Protein AF-G0R5N8-F1 (afdb_monomer)

Secondary structure (DSSP, 8-state):
--EEE----S--TTTSSSSSS-TT-TTHHHHHHHHTT----BSEEEE----B----S-TT-TTGGGTB-GGGHHHHHHHHHHHHHB-SS-TTSPPPEEEEEEETHHHHHTSS-TTHHHHHHHHHTEEEEEEEEEESS-GGGTTS-SS-TTHHHHHH-EEEEEEEEE-

Nearest PDB structures (foldseek):
  6y4g-assembly1_B  TM=6.176E-01  e=1.483E-01  Homo sapiens
  6qa2-assembly1_E  TM=4.870E-01  e=3.976E-01  Mycobacterium tuberculosis H37Ra
  7o2f-assembly1_B  TM=4.547E-01  e=1.584E-01  Homo sapiens
  4f36-assembly1_E  TM=4.804E-01  e=6.728E-01  Trypanosoma brucei brucei TREU927
  3b54-assembly1_A  TM=5.100E-01  e=9.981E-01  Saccharomyces cerevisiae

Radius of gyration: 17.51 Å; Cα contacts (8 Å, |Δi|>4): 245; chains: 1; bounding box: 50×36×47 Å

Foldseek 3Di:
DDEDEPDDDDDDVPPPPPPLPDPDDPPPVVVVCVVVVPPAAHLEYEDEAAAAQDDDPDPPDPVVRRHYCDVVPVVLVLLQCCLRRHACADPVRDFRKYKYKYKCLCVLVVNDDPPVVVVSCVVSQKDFPDKDKDQQDDPVCLVDDPPDPCNVSSRVMITMITIMGHD

Mean predicted aligned error: 11.86 Å

Sequence (167 aa):
MNGAILGMGQSIKNIQFDLCQQQDNNNGIQQLFKRIGVQQKFDLIFANPPRITVSPLNNESSLDISIYDYKEQMLESCFRFAQQYLNHETKKNRKGKFLLIYSDISENIGIQQKGKIEELCIKFQLVITSQESMKLISDKQLILKKNDPLFDIKCKSNVILYEINRI

Structure (mmCIF, N/CA/C/O backbone):
data_AF-G0R5N8-F1
#
_entry.id   AF-G0R5N8-F1
#
loop_
_atom_site.group_PDB
_atom_site.id
_atom_site.type_symbol
_atom_site.label_atom_id
_atom_site.label_alt_id
_atom_site.label_comp_id
_atom_site.label_asym_id
_atom_site.label_entity_id
_atom_site.label_seq_id
_atom_site.pdbx_PDB_ins_code
_atom_site.Cartn_x
_atom_site.Cartn_y
_atom_site.Cartn_z
_atom_site.occupancy
_atom_site.B_iso_or_equiv
_atom_site.auth_seq_id
_atom_site.auth_comp_id
_atom_site.auth_asym_id
_atom_site.auth_atom_id
_atom_site.pdbx_PDB_model_num
ATOM 1 N N . MET A 1 1 ? -8.936 -13.166 20.197 1.00 39.09 1 MET A N 1
ATOM 2 C CA . MET A 1 1 ? -8.499 -12.081 19.292 1.00 39.09 1 MET A CA 1
ATOM 3 C C . MET A 1 1 ? -9.135 -12.371 17.952 1.00 39.09 1 MET A C 1
ATOM 5 O O . MET A 1 1 ? -8.971 -13.489 17.489 1.00 39.09 1 MET A O 1
ATOM 9 N N . ASN A 1 2 ? -9.875 -11.425 17.376 1.00 41.41 2 ASN A N 1
ATOM 10 C CA . ASN A 1 2 ? -10.521 -11.620 16.077 1.00 41.41 2 ASN A CA 1
ATOM 11 C C . ASN A 1 2 ? -9.734 -10.803 15.049 1.00 41.41 2 ASN A C 1
ATOM 13 O O . ASN A 1 2 ? -9.810 -9.577 15.055 1.00 41.41 2 ASN A O 1
ATOM 17 N N . GLY A 1 3 ? -8.920 -11.480 14.242 1.00 34.50 3 GLY A N 1
ATOM 18 C CA . GLY A 1 3 ? -8.193 -10.879 13.124 1.00 34.50 3 GLY A CA 1
ATOM 19 C C . GLY A 1 3 ? -8.850 -11.261 11.802 1.00 34.50 3 GLY A C 1
ATOM 20 O O . GLY A 1 3 ? -9.372 -12.367 11.680 1.00 34.50 3 GLY A O 1
ATOM 21 N N . ALA A 1 4 ? -8.820 -10.359 10.824 1.00 45.50 4 ALA A N 1
ATOM 22 C CA . ALA A 1 4 ? -9.188 -10.661 9.445 1.00 45.50 4 ALA A CA 1
ATOM 23 C C . ALA A 1 4 ? -7.922 -10.656 8.578 1.00 45.50 4 ALA A C 1
ATOM 25 O O . ALA A 1 4 ? -7.178 -9.675 8.565 1.00 45.50 4 ALA A O 1
ATOM 26 N N . ILE A 1 5 ? -7.678 -11.761 7.869 1.00 40.72 5 ILE A N 1
ATOM 27 C CA . ILE A 1 5 ? -6.591 -11.895 6.894 1.00 40.72 5 ILE A CA 1
ATOM 28 C C . ILE A 1 5 ? -7.227 -11.877 5.505 1.00 40.72 5 ILE A C 1
ATOM 30 O O . ILE A 1 5 ? -7.963 -12.796 5.152 1.00 40.72 5 ILE A O 1
ATOM 34 N N . LEU A 1 6 ? -6.930 -10.853 4.706 1.00 43.12 6 LEU A N 1
ATOM 35 C CA . LEU A 1 6 ? -7.198 -10.857 3.269 1.00 43.12 6 LEU A CA 1
ATOM 36 C C . LEU A 1 6 ? -5.931 -11.341 2.555 1.00 43.12 6 LEU A C 1
ATOM 38 O O . LEU A 1 6 ? -5.048 -10.559 2.215 1.00 43.12 6 LEU A O 1
ATOM 42 N N . GLY A 1 7 ? -5.827 -12.660 2.388 1.00 33.00 7 GLY A N 1
ATOM 43 C CA . GLY A 1 7 ? -4.754 -13.321 1.648 1.00 33.00 7 GLY A CA 1
ATOM 44 C C . GLY A 1 7 ? -5.333 -14.253 0.589 1.00 33.00 7 GLY A C 1
ATOM 45 O O . GLY A 1 7 ? -6.000 -15.231 0.920 1.00 33.00 7 GLY A O 1
ATOM 46 N N . MET A 1 8 ? -5.080 -13.959 -0.688 1.00 48.84 8 MET A N 1
ATOM 47 C CA . MET A 1 8 ? -5.343 -14.889 -1.787 1.00 48.84 8 MET A CA 1
ATOM 48 C C . MET A 1 8 ? -4.204 -15.912 -1.841 1.00 48.84 8 MET A C 1
ATOM 50 O O . MET A 1 8 ? -3.104 -15.609 -2.288 1.00 48.84 8 MET A O 1
ATOM 54 N N . GLY A 1 9 ? -4.459 -17.119 -1.336 1.00 29.67 9 GLY A N 1
ATOM 55 C CA . GLY A 1 9 ? -3.463 -18.187 -1.275 1.00 29.67 9 GLY A CA 1
ATOM 56 C C . GLY A 1 9 ? -4.065 -19.518 -0.840 1.00 29.67 9 GLY A C 1
ATOM 57 O O . GLY A 1 9 ? -3.914 -19.922 0.303 1.00 29.67 9 GLY A O 1
ATOM 58 N N . GLN A 1 10 ? -4.778 -20.159 -1.769 1.00 35.34 10 GLN A N 1
ATOM 59 C CA . GLN A 1 10 ? -5.032 -21.605 -1.858 1.00 35.34 10 GLN A CA 1
ATOM 60 C C . GLN A 1 10 ? -5.369 -22.368 -0.557 1.00 35.34 10 GLN A C 1
ATOM 62 O O . GLN A 1 10 ? -4.563 -23.167 -0.108 1.00 35.34 10 GLN A O 1
ATOM 67 N N . SER A 1 11 ? -6.581 -22.210 -0.006 1.00 29.52 11 SER A N 1
ATOM 68 C CA . SER A 1 11 ? -7.369 -23.336 0.562 1.00 29.52 11 SER A CA 1
ATOM 69 C C . SER A 1 11 ? -8.765 -22.902 1.051 1.00 29.52 11 SER A C 1
ATOM 71 O O . S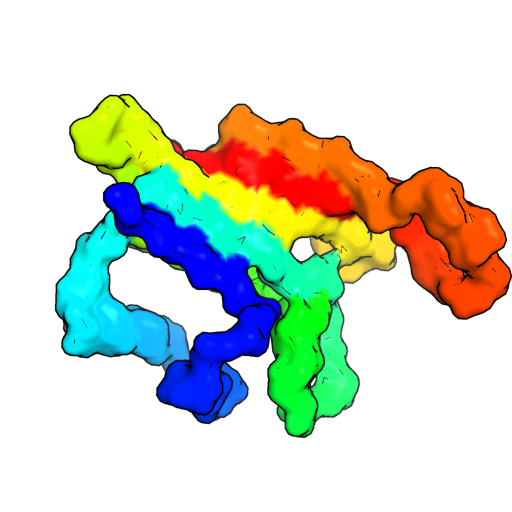ER A 1 11 ? -9.161 -23.173 2.180 1.00 29.52 11 SER A O 1
ATOM 73 N N . ILE A 1 12 ? -9.544 -22.197 0.223 1.00 33.94 12 ILE A N 1
ATOM 74 C CA . ILE A 1 12 ? -10.975 -21.960 0.496 1.00 33.94 12 ILE A CA 1
ATOM 75 C C . ILE A 1 12 ? -11.745 -22.177 -0.809 1.00 33.94 12 ILE A C 1
ATOM 77 O O . ILE A 1 12 ? -12.260 -21.253 -1.431 1.00 33.94 12 ILE A O 1
ATOM 81 N N . LYS A 1 13 ? -11.792 -23.435 -1.259 1.00 31.88 13 LYS A N 1
ATOM 82 C CA . LYS A 1 13 ? -12.401 -23.830 -2.540 1.00 31.88 13 LYS A CA 1
ATOM 83 C C . LYS A 1 13 ? -13.914 -23.575 -2.659 1.00 31.88 13 LYS A C 1
ATOM 85 O O . LYS A 1 13 ? -14.426 -23.714 -3.757 1.00 31.88 13 LYS A O 1
ATOM 90 N N . ASN A 1 14 ? -14.614 -23.138 -1.607 1.00 29.17 14 ASN A N 1
ATOM 91 C CA . ASN A 1 14 ? -16.076 -22.968 -1.647 1.00 29.17 14 ASN A CA 1
ATOM 92 C C . ASN A 1 14 ? -16.586 -21.534 -1.399 1.00 29.17 14 ASN A C 1
ATOM 94 O O . ASN A 1 14 ? -17.792 -21.339 -1.323 1.00 29.17 14 ASN A O 1
ATOM 98 N N . ILE A 1 15 ? -15.711 -20.524 -1.287 1.00 36.69 15 ILE A N 1
ATOM 99 C CA . ILE A 1 15 ? -16.131 -19.106 -1.143 1.00 36.69 15 ILE A CA 1
ATOM 100 C C . ILE A 1 15 ? -15.689 -18.262 -2.359 1.00 36.69 15 ILE A C 1
ATOM 102 O O . ILE A 1 15 ? -16.061 -17.102 -2.507 1.00 36.69 15 ILE A O 1
ATOM 106 N N . GLN A 1 16 ? -14.909 -18.845 -3.273 1.00 31.38 16 GLN A N 1
ATOM 107 C CA . GLN A 1 16 ? -14.039 -18.087 -4.172 1.00 31.38 16 GLN A CA 1
ATOM 108 C C . GLN A 1 16 ? -14.605 -17.766 -5.571 1.00 31.38 16 GLN A C 1
ATOM 110 O O . GLN A 1 16 ? -13.848 -17.262 -6.390 1.00 31.38 16 GLN A O 1
ATOM 115 N N . PHE A 1 17 ? -15.885 -17.994 -5.888 1.00 31.31 17 PHE A N 1
ATOM 116 C CA . PHE A 1 17 ? -16.337 -17.880 -7.292 1.00 31.31 17 PHE A CA 1
ATOM 117 C C . PHE A 1 17 ? -17.549 -16.990 -7.610 1.00 31.31 17 PHE A C 1
ATOM 119 O O . PHE A 1 17 ? -18.013 -17.032 -8.739 1.00 31.31 17 PHE A O 1
ATOM 126 N N . ASP A 1 18 ? -17.971 -16.096 -6.706 1.00 28.83 18 ASP A N 1
ATOM 127 C CA . ASP A 1 18 ? -19.005 -15.080 -7.021 1.00 28.83 18 ASP A CA 1
ATOM 128 C C . ASP A 1 18 ? -18.530 -13.616 -6.911 1.00 28.83 18 ASP A C 1
ATOM 130 O O . ASP A 1 18 ? -19.290 -12.681 -7.156 1.00 28.83 18 ASP A O 1
ATOM 134 N N . LEU A 1 19 ? -17.260 -13.372 -6.570 1.00 38.56 19 LEU A N 1
ATOM 135 C CA . LEU A 1 19 ? -16.754 -12.019 -6.283 1.00 38.56 19 LEU A CA 1
ATOM 136 C C . LEU A 1 19 ? -16.219 -11.250 -7.502 1.00 38.56 19 LEU A C 1
ATOM 138 O O . LEU A 1 19 ? -15.955 -10.058 -7.382 1.00 38.56 19 LEU A O 1
ATOM 142 N N . CYS A 1 20 ? -16.045 -11.892 -8.662 1.00 34.66 20 CYS A N 1
ATOM 143 C CA . CYS A 1 20 ? -15.380 -11.277 -9.824 1.00 34.66 20 CYS A CA 1
ATOM 144 C C . CYS A 1 20 ? -16.271 -11.075 -11.061 1.00 34.66 20 CYS A C 1
ATOM 146 O O . CYS A 1 20 ? -15.783 -10.559 -12.059 1.00 34.66 20 CYS A O 1
ATOM 148 N N . GLN A 1 21 ? -17.564 -11.421 -11.013 1.00 28.67 21 GLN A N 1
ATOM 149 C CA . GLN A 1 21 ? -18.490 -11.217 -12.146 1.00 28.67 21 GLN A CA 1
ATOM 150 C C . GLN A 1 21 ? -19.533 -10.109 -11.938 1.00 28.67 21 GLN A C 1
ATOM 152 O O . GLN A 1 21 ? -20.350 -9.867 -12.821 1.00 28.67 21 GLN A O 1
ATOM 157 N N . GLN A 1 22 ? -19.520 -9.382 -10.818 1.00 34.81 22 GLN A N 1
ATOM 158 C CA . GLN A 1 22 ? -20.470 -8.284 -10.619 1.00 34.81 22 GLN A CA 1
ATOM 159 C C . GLN A 1 22 ? -19.822 -6.930 -10.885 1.00 34.81 22 GLN A C 1
ATOM 161 O O . GLN A 1 22 ? -19.377 -6.243 -9.969 1.00 34.81 22 GLN A O 1
ATOM 166 N N . GLN A 1 23 ? -19.839 -6.538 -12.158 1.00 33.47 23 GLN A N 1
ATOM 167 C CA . GLN A 1 23 ? -19.468 -5.206 -12.636 1.00 33.47 23 GLN A CA 1
ATOM 168 C C . GLN A 1 23 ? -20.373 -4.057 -12.141 1.00 33.47 23 GLN A C 1
ATOM 170 O O . GLN A 1 23 ? -20.118 -2.924 -12.518 1.00 33.47 23 GLN A O 1
ATOM 175 N N . ASP A 1 24 ? -21.352 -4.278 -11.253 1.00 38.16 24 ASP A N 1
ATOM 176 C CA . ASP A 1 24 ? -22.285 -3.208 -10.845 1.00 38.16 24 ASP A CA 1
ATOM 177 C C . ASP A 1 24 ? -22.631 -3.111 -9.350 1.00 38.16 24 ASP A C 1
ATOM 179 O O . ASP A 1 24 ? -23.412 -2.250 -8.948 1.00 38.16 24 ASP A O 1
ATOM 183 N N . ASN A 1 25 ? -22.043 -3.917 -8.461 1.00 38.16 25 ASN A N 1
ATOM 184 C CA . ASN A 1 25 ? -22.523 -3.967 -7.076 1.00 38.16 25 ASN A CA 1
ATOM 185 C C . ASN A 1 25 ? -21.470 -3.574 -6.035 1.00 38.16 25 ASN A C 1
ATOM 187 O O . ASN A 1 25 ? -20.955 -4.409 -5.294 1.00 38.16 25 ASN A O 1
ATOM 191 N N . ASN A 1 26 ? -21.350 -2.257 -5.815 1.00 44.38 26 ASN A N 1
ATOM 192 C CA . ASN A 1 26 ? -20.901 -1.645 -4.544 1.00 44.38 26 ASN A CA 1
ATOM 193 C C . ASN A 1 26 ? -21.628 -2.211 -3.294 1.00 44.38 26 ASN A C 1
ATOM 195 O O . ASN A 1 26 ? -21.228 -1.968 -2.155 1.00 44.38 26 ASN A O 1
ATOM 199 N N . ASN A 1 27 ? -22.692 -2.985 -3.511 1.00 46.94 27 ASN A N 1
ATOM 200 C CA . ASN A 1 27 ? -23.524 -3.629 -2.515 1.00 46.94 27 ASN A CA 1
ATOM 201 C C . ASN A 1 27 ? -23.085 -5.051 -2.124 1.00 46.94 27 ASN A C 1
ATOM 203 O O . ASN A 1 27 ? -23.548 -5.526 -1.095 1.00 46.94 27 ASN A O 1
ATOM 207 N N . GLY A 1 28 ? -22.224 -5.748 -2.875 1.00 46.50 28 GLY A N 1
ATOM 208 C CA . GLY A 1 28 ? -21.989 -7.190 -2.671 1.00 46.50 28 GLY A CA 1
ATOM 209 C C . GLY A 1 28 ? -21.392 -7.538 -1.302 1.00 46.50 28 GLY A C 1
ATOM 210 O O . GLY A 1 28 ? -21.977 -8.298 -0.533 1.00 46.50 28 GLY A O 1
ATOM 211 N N . ILE A 1 29 ? -20.269 -6.910 -0.947 1.00 51.78 29 ILE A N 1
ATOM 212 C CA . ILE A 1 29 ? -19.584 -7.133 0.339 1.00 51.78 29 ILE A CA 1
ATOM 213 C C . ILE A 1 29 ? -20.423 -6.605 1.516 1.00 51.78 29 ILE A C 1
ATOM 215 O O . ILE A 1 29 ? -20.548 -7.267 2.546 1.00 51.78 29 ILE A O 1
ATOM 219 N N . GLN A 1 30 ? -21.063 -5.442 1.355 1.00 49.81 30 GLN A N 1
ATOM 220 C CA . GLN A 1 30 ? -21.919 -4.851 2.390 1.00 49.81 30 GLN A CA 1
ATOM 221 C C . GLN A 1 30 ? -23.185 -5.680 2.639 1.00 49.81 30 GLN A C 1
ATOM 223 O O . GLN A 1 30 ? -23.603 -5.830 3.787 1.00 49.81 30 GLN A O 1
ATOM 228 N N . GLN A 1 31 ? -23.789 -6.242 1.588 1.00 53.00 31 GLN A N 1
ATOM 229 C CA . GLN A 1 31 ? -24.922 -7.158 1.697 1.00 53.00 31 GLN A CA 1
ATOM 230 C C . GLN A 1 31 ? -24.498 -8.502 2.283 1.00 53.00 31 GLN A C 1
ATOM 232 O O . GLN A 1 31 ? -25.261 -9.054 3.067 1.00 53.00 31 GLN A O 1
ATOM 237 N N . LEU A 1 32 ? -23.292 -9.001 1.987 1.00 56.69 32 LEU A N 1
ATOM 238 C CA . LEU A 1 32 ? -22.757 -10.212 2.610 1.00 56.69 32 LEU A CA 1
ATOM 239 C C . LEU A 1 32 ? -22.585 -10.009 4.124 1.00 56.69 32 LEU A C 1
ATOM 241 O O . LEU A 1 32 ? -23.168 -10.749 4.907 1.00 56.69 32 LEU A O 1
ATOM 245 N N . PHE A 1 33 ? -21.896 -8.949 4.563 1.00 55.41 33 PHE A N 1
ATOM 246 C CA . PHE A 1 33 ? -21.727 -8.665 5.995 1.00 55.41 33 PHE A CA 1
ATOM 247 C C . PHE A 1 33 ? -23.047 -8.334 6.704 1.00 55.41 33 PHE A C 1
ATOM 249 O O . PHE A 1 33 ? -23.234 -8.751 7.847 1.00 55.41 33 PHE A O 1
ATOM 256 N N . LYS A 1 34 ? -23.999 -7.667 6.031 1.00 55.50 34 LYS A N 1
ATOM 257 C CA . LYS A 1 34 ? -25.367 -7.485 6.552 1.00 55.50 34 LYS A CA 1
ATOM 258 C C . LYS A 1 34 ? -26.131 -8.808 6.664 1.00 55.50 34 LYS A C 1
ATOM 260 O O . LYS A 1 34 ? -26.800 -9.012 7.669 1.00 55.50 34 LYS A O 1
ATOM 265 N N . ARG A 1 35 ? -26.021 -9.711 5.681 1.00 50.41 35 ARG A N 1
ATOM 266 C CA . ARG A 1 35 ? -26.669 -11.040 5.688 1.00 50.41 35 ARG A CA 1
ATOM 267 C C . ARG A 1 35 ? -26.083 -11.971 6.749 1.00 50.41 35 ARG A C 1
ATOM 269 O O . ARG A 1 35 ? -26.824 -12.758 7.321 1.00 50.41 35 ARG A O 1
ATOM 276 N N . ILE A 1 36 ? -24.786 -11.855 7.037 1.00 54.66 36 ILE A N 1
ATOM 277 C CA . ILE A 1 36 ? -24.101 -12.624 8.090 1.00 54.66 36 ILE A CA 1
ATOM 278 C C . ILE A 1 36 ? -24.244 -11.929 9.470 1.00 54.66 36 ILE A C 1
ATOM 280 O O . ILE A 1 36 ? -23.822 -12.466 10.489 1.00 54.66 36 ILE A O 1
ATOM 284 N N . GLY A 1 37 ? -24.849 -10.734 9.537 1.00 44.88 37 GLY A N 1
ATOM 285 C CA . GLY A 1 37 ? -25.056 -9.991 10.788 1.00 44.88 37 GLY A CA 1
ATOM 286 C C . GLY A 1 37 ? -23.773 -9.427 11.412 1.00 44.88 37 GLY A C 1
ATOM 287 O O . GLY A 1 37 ? -23.736 -9.113 12.601 1.00 44.88 37 GLY A O 1
ATOM 288 N N . VAL A 1 38 ? -22.700 -9.287 10.634 1.00 50.44 38 VAL A N 1
ATOM 289 C CA . VAL A 1 38 ? -21.390 -8.868 11.137 1.00 50.44 38 VAL A CA 1
ATOM 290 C C . VAL A 1 38 ? -21.361 -7.340 11.261 1.00 50.44 38 VAL A C 1
ATOM 292 O O . VAL A 1 38 ? -20.910 -6.627 10.370 1.00 50.44 38 VAL A O 1
ATOM 295 N N . GLN A 1 39 ? -21.800 -6.826 12.413 1.00 59.72 39 GLN A N 1
ATOM 296 C CA . GLN A 1 39 ? -21.456 -5.476 12.904 1.00 59.72 39 GLN A CA 1
ATOM 297 C C . GLN A 1 39 ? -20.027 -5.414 13.478 1.00 59.72 39 GLN A C 1
ATOM 299 O O . GLN A 1 39 ? -19.659 -4.482 14.196 1.00 59.72 39 GLN A O 1
ATOM 304 N N . GLN A 1 40 ? -19.219 -6.443 13.228 1.00 72.25 40 GLN A N 1
ATOM 305 C CA . GLN A 1 40 ? -17.952 -6.624 13.905 1.00 72.25 40 GLN A CA 1
ATOM 306 C C . GLN A 1 40 ? -16.912 -5.649 13.364 1.00 72.25 40 GLN A C 1
ATOM 308 O O . GLN A 1 40 ? -16.653 -5.570 12.164 1.00 72.25 40 GLN A O 1
ATOM 313 N N . LYS A 1 41 ? -16.316 -4.908 14.290 1.00 85.62 41 LYS A N 1
ATOM 314 C CA . LYS A 1 41 ? -15.103 -4.143 14.051 1.00 85.62 41 LYS A CA 1
ATOM 315 C C . LYS A 1 41 ? -13.883 -5.018 14.324 1.00 85.62 41 LYS A C 1
ATOM 317 O O . LYS A 1 41 ? -13.940 -5.916 15.169 1.00 85.62 41 LYS A O 1
ATOM 322 N N . PHE A 1 42 ? -12.785 -4.729 13.640 1.00 86.44 42 PHE A N 1
ATOM 323 C CA . PHE A 1 42 ? -11.534 -5.469 13.745 1.00 86.44 42 PHE A CA 1
ATOM 324 C C . PHE A 1 42 ? -10.472 -4.648 14.469 1.00 86.44 42 PHE A C 1
ATOM 326 O O . PHE A 1 42 ? -10.307 -3.455 14.217 1.00 86.44 42 PHE A O 1
ATOM 333 N N . ASP A 1 43 ? -9.724 -5.310 15.348 1.00 89.38 43 ASP A N 1
ATOM 334 C CA . ASP A 1 43 ? -8.558 -4.717 16.012 1.00 89.38 43 ASP A CA 1
ATOM 335 C C . ASP A 1 43 ? -7.340 -4.676 15.074 1.00 89.38 43 ASP A C 1
ATOM 337 O O . ASP A 1 43 ? -6.471 -3.818 15.217 1.00 89.38 43 ASP A O 1
ATOM 341 N N . LEU A 1 44 ? -7.284 -5.610 14.120 1.00 91.06 44 LEU A N 1
ATOM 342 C CA . LEU A 1 44 ? -6.211 -5.756 13.146 1.00 91.06 44 LEU A CA 1
ATOM 343 C C . LEU A 1 44 ? -6.795 -6.111 11.777 1.00 91.06 44 LEU A C 1
ATOM 345 O O . LEU A 1 44 ? -7.528 -7.095 11.648 1.00 91.06 44 LEU A O 1
ATOM 349 N N . ILE A 1 45 ? -6.429 -5.328 10.767 1.00 92.12 45 ILE A N 1
ATOM 350 C CA . ILE A 1 45 ? -6.691 -5.602 9.353 1.00 92.12 45 ILE A CA 1
ATOM 351 C C . ILE A 1 45 ? -5.338 -5.724 8.661 1.00 92.12 45 ILE A C 1
ATOM 353 O O . ILE A 1 45 ? -4.466 -4.886 8.873 1.00 92.12 45 ILE A O 1
ATOM 357 N N . PHE A 1 46 ? -5.165 -6.753 7.839 1.00 93.75 46 PHE A N 1
ATOM 358 C CA . PHE A 1 46 ? -3.957 -6.956 7.045 1.00 93.75 46 PHE A CA 1
ATOM 359 C C . PHE A 1 46 ? -4.306 -7.025 5.558 1.00 93.75 46 PHE A C 1
ATOM 361 O O . PHE A 1 46 ? -5.225 -7.760 5.185 1.00 93.75 46 PHE A O 1
ATOM 368 N N . ALA A 1 47 ? -3.564 -6.296 4.722 1.00 92.00 47 ALA A N 1
ATOM 369 C CA . ALA A 1 47 ? -3.721 -6.319 3.271 1.00 92.00 47 ALA A CA 1
ATOM 370 C C . ALA A 1 47 ? -2.374 -6.333 2.533 1.00 92.00 47 ALA A C 1
ATOM 372 O O . ALA A 1 47 ? -1.393 -5.724 2.957 1.00 92.00 47 ALA A O 1
ATOM 373 N N . ASN A 1 48 ? -2.366 -7.002 1.383 1.00 91.38 48 ASN A N 1
ATOM 374 C CA . ASN A 1 48 ? -1.275 -7.009 0.408 1.00 91.38 48 ASN A CA 1
ATOM 375 C C . ASN A 1 48 ? -1.903 -6.968 -0.998 1.00 91.38 48 ASN A C 1
ATOM 377 O O . ASN A 1 48 ? -1.987 -8.013 -1.650 1.00 91.38 48 ASN A O 1
ATOM 381 N N . PRO A 1 49 ? -2.462 -5.815 -1.416 1.00 88.31 49 PRO A N 1
ATOM 382 C CA . PRO A 1 49 ? -3.123 -5.688 -2.709 1.00 88.31 49 PRO A CA 1
ATOM 383 C C . PRO A 1 49 ? -2.118 -5.832 -3.867 1.00 88.31 49 PRO A C 1
ATOM 385 O O . PRO A 1 49 ? -0.902 -5.711 -3.654 1.00 88.31 49 PRO A O 1
ATOM 388 N N . PRO A 1 50 ? -2.598 -6.088 -5.099 1.00 85.44 50 PRO A N 1
ATOM 389 C CA . PRO A 1 50 ? -1.736 -6.126 -6.271 1.00 85.44 50 PRO A CA 1
ATOM 390 C C . PRO A 1 50 ? -1.017 -4.787 -6.457 1.00 85.44 50 PRO A C 1
ATOM 392 O O . PRO A 1 50 ? -1.559 -3.723 -6.176 1.00 85.44 50 PRO A O 1
ATOM 395 N N . ARG A 1 51 ? 0.239 -4.850 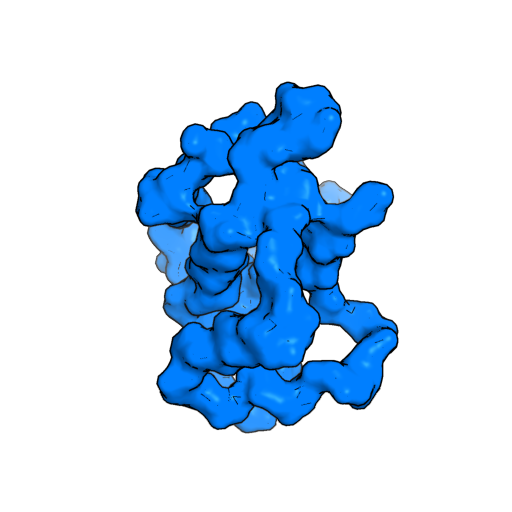-6.901 1.00 81.38 51 ARG A N 1
ATOM 396 C CA . ARG A 1 51 ? 1.149 -3.691 -6.892 1.00 81.38 51 ARG A CA 1
ATOM 397 C C . ARG A 1 51 ? 1.254 -2.996 -8.236 1.00 81.38 51 ARG A C 1
ATOM 399 O O . ARG A 1 51 ? 1.852 -1.932 -8.287 1.00 81.38 51 ARG A O 1
ATOM 406 N N . ILE A 1 52 ? 0.766 -3.616 -9.312 1.00 79.44 52 ILE A N 1
ATOM 407 C CA . ILE A 1 52 ? 0.937 -3.140 -10.687 1.00 79.44 52 ILE A CA 1
ATOM 408 C C . ILE A 1 52 ? -0.385 -2.560 -11.185 1.00 79.44 52 ILE A C 1
ATOM 410 O O . ILE A 1 52 ? -1.360 -3.287 -11.369 1.00 79.44 52 ILE A O 1
ATOM 414 N N . THR A 1 53 ? -0.406 -1.253 -11.429 1.00 72.88 53 THR A N 1
ATOM 415 C CA . THR A 1 53 ? -1.611 -0.480 -11.763 1.00 72.88 53 THR A CA 1
ATOM 416 C C . THR A 1 53 ? -1.911 -0.470 -13.266 1.00 72.88 53 THR A C 1
ATOM 418 O O . THR A 1 53 ? -1.977 0.580 -13.901 1.00 72.88 53 THR A O 1
ATOM 421 N N . VAL A 1 54 ? -2.083 -1.645 -13.877 1.00 68.75 54 VAL A N 1
ATOM 422 C CA . VAL A 1 54 ? -2.363 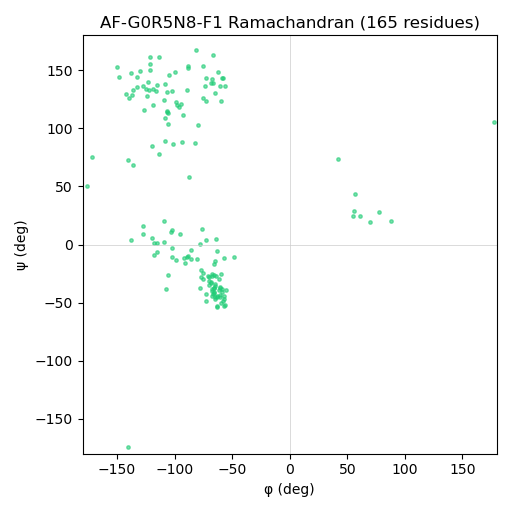-1.761 -15.324 1.00 68.75 54 VAL A CA 1
ATOM 423 C C . VAL A 1 54 ? -3.679 -2.478 -15.594 1.00 68.75 54 VAL A C 1
ATOM 425 O O . VAL A 1 54 ? -4.170 -3.244 -14.770 1.00 68.75 54 VAL A O 1
ATOM 428 N N . SER A 1 55 ? -4.268 -2.209 -16.760 1.00 65.94 55 SER A N 1
ATOM 429 C CA . SER A 1 55 ? -5.399 -3.004 -17.240 1.00 65.94 55 SER A CA 1
ATOM 430 C C . SER A 1 55 ? -4.906 -4.404 -17.597 1.00 65.94 55 SER A C 1
ATOM 432 O O . SER A 1 55 ? -3.850 -4.507 -18.233 1.00 65.94 55 SER A O 1
ATOM 434 N N . PRO A 1 56 ? -5.654 -5.470 -17.270 1.00 63.59 56 PRO A N 1
ATOM 435 C CA . PRO A 1 56 ? -5.406 -6.759 -17.894 1.00 63.59 56 PRO A CA 1
ATOM 436 C C . PRO A 1 56 ? -5.535 -6.609 -19.416 1.00 63.59 56 PRO A C 1
ATOM 438 O O . PRO A 1 56 ? -6.362 -5.835 -19.908 1.00 63.59 56 PRO A O 1
ATOM 441 N N . LEU A 1 57 ? -4.685 -7.323 -20.158 1.00 65.25 57 LEU A N 1
ATOM 442 C CA . LEU A 1 57 ? -4.728 -7.331 -21.623 1.00 65.25 57 LEU A CA 1
ATOM 443 C C . LEU A 1 57 ? -5.970 -8.072 -22.138 1.00 65.25 57 LEU A C 1
ATOM 445 O O . LEU A 1 57 ? -6.520 -7.676 -23.158 1.00 65.25 57 LEU A O 1
ATOM 449 N N . ASN A 1 58 ? -6.434 -9.086 -21.396 1.00 60.31 58 ASN A N 1
ATOM 450 C CA . ASN A 1 58 ? -7.646 -9.852 -21.675 1.00 60.31 58 ASN A CA 1
ATOM 451 C C . ASN A 1 58 ? -8.491 -9.990 -20.398 1.00 60.31 58 ASN A C 1
ATOM 453 O O . ASN A 1 58 ? -7.972 -10.340 -19.342 1.00 60.31 58 ASN A O 1
ATOM 457 N N . ASN A 1 59 ? -9.807 -9.786 -20.503 1.00 59.25 59 ASN A N 1
ATOM 458 C CA . ASN A 1 59 ? -10.746 -9.902 -19.374 1.00 59.25 59 ASN A CA 1
ATOM 459 C C . ASN A 1 59 ? -11.112 -11.357 -19.012 1.00 59.25 59 ASN A C 1
ATOM 461 O O . ASN A 1 59 ? -11.919 -11.584 -18.116 1.00 59.25 59 ASN A O 1
ATOM 465 N N . GLU A 1 60 ? -10.566 -12.346 -19.721 1.00 56.09 60 GLU A N 1
ATOM 466 C CA . GLU A 1 60 ? -11.004 -13.747 -19.628 1.00 56.09 60 GLU A CA 1
ATOM 467 C C . GLU A 1 60 ? -10.327 -14.540 -18.499 1.00 56.09 60 GLU A C 1
ATOM 469 O O . GLU A 1 60 ? -10.778 -15.628 -18.146 1.00 56.09 60 GLU A O 1
ATOM 474 N N . SER A 1 61 ? -9.260 -14.006 -17.900 1.00 57.16 61 SER A N 1
ATOM 475 C CA . SER A 1 61 ? -8.455 -14.708 -16.901 1.00 57.16 61 SER A CA 1
ATOM 476 C C . SER A 1 61 ? -8.683 -14.121 -15.502 1.00 57.16 61 SER A C 1
ATOM 478 O O . SER A 1 61 ? -8.242 -13.026 -15.158 1.00 57.16 61 SER A O 1
ATOM 480 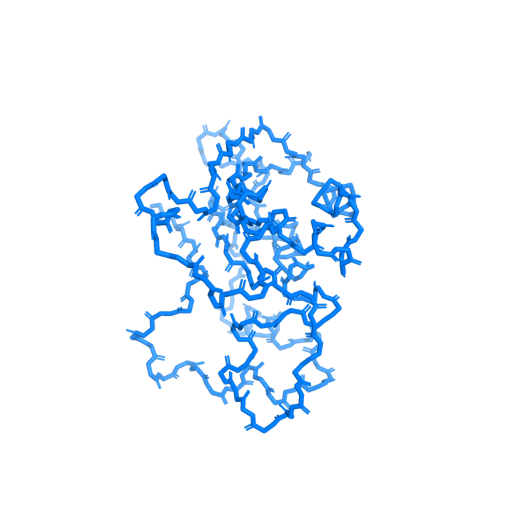N N . SER A 1 62 ? -9.369 -14.881 -14.642 1.00 55.41 62 SER A N 1
ATOM 481 C CA . SER A 1 62 ? -9.600 -14.516 -13.233 1.00 55.41 62 SER A CA 1
ATOM 482 C C . SER A 1 62 ? -8.311 -14.460 -12.401 1.00 55.41 62 SER A C 1
ATOM 484 O O . SER A 1 62 ? -8.316 -13.945 -11.285 1.00 55.41 62 SER A O 1
ATOM 486 N N . LEU A 1 63 ? -7.207 -15.009 -12.918 1.00 54.00 63 LEU A N 1
ATOM 487 C CA . LEU A 1 63 ? -5.896 -14.988 -12.268 1.00 54.00 63 LEU A CA 1
ATOM 488 C C . LEU A 1 63 ? -5.227 -13.612 -12.378 1.00 54.00 63 LEU A C 1
ATOM 490 O O . LEU A 1 63 ? -4.527 -13.205 -11.448 1.00 54.00 63 LEU A O 1
ATOM 494 N N . ASP A 1 64 ? -5.511 -12.861 -13.443 1.00 54.19 64 ASP A N 1
ATOM 495 C CA . ASP A 1 64 ? -4.901 -11.550 -13.692 1.00 54.19 64 ASP A CA 1
ATOM 496 C C . ASP A 1 64 ? -5.337 -10.489 -12.669 1.00 54.19 64 ASP A C 1
ATOM 498 O O . ASP A 1 64 ? -4.568 -9.588 -12.342 1.00 54.19 64 ASP A O 1
ATOM 502 N N . ILE A 1 65 ? -6.515 -10.653 -12.059 1.00 56.41 65 ILE A N 1
ATOM 503 C CA . ILE A 1 65 ? -7.057 -9.765 -11.012 1.00 56.41 65 ILE A CA 1
ATOM 504 C C . ILE A 1 65 ? -6.191 -9.784 -9.739 1.00 56.41 65 ILE A C 1
ATOM 506 O O . ILE A 1 65 ? -6.147 -8.816 -8.983 1.00 56.41 65 ILE A O 1
ATOM 510 N N . SER A 1 66 ? -5.474 -10.883 -9.485 1.00 60.44 66 SER A N 1
ATOM 511 C CA . SER A 1 66 ? -4.554 -10.984 -8.342 1.00 60.44 66 SER A CA 1
ATOM 512 C C . SER A 1 66 ? -3.194 -10.326 -8.592 1.00 60.44 66 SER A C 1
ATOM 514 O O . SER A 1 66 ? -2.420 -10.128 -7.653 1.00 60.44 66 SER A O 1
ATOM 516 N N . ILE A 1 67 ? -2.905 -9.990 -9.850 1.00 64.12 67 ILE A N 1
ATOM 517 C CA . ILE A 1 67 ? -1.610 -9.486 -10.313 1.00 64.12 67 ILE A CA 1
ATOM 518 C C . ILE A 1 67 ? -1.704 -7.991 -10.630 1.00 64.12 67 ILE A C 1
ATOM 520 O O . ILE A 1 67 ? -0.782 -7.234 -10.308 1.00 64.12 67 ILE A O 1
ATOM 524 N N . TYR A 1 68 ? -2.827 -7.564 -11.205 1.00 73.25 68 TYR A N 1
ATOM 525 C CA . TYR A 1 68 ? -3.050 -6.205 -11.672 1.00 73.25 68 TYR A CA 1
ATOM 526 C C . TYR A 1 68 ? -4.159 -5.509 -10.887 1.00 73.25 68 TYR A C 1
ATOM 528 O O . TYR A 1 68 ? -5.215 -6.086 -10.640 1.00 73.25 68 TYR A O 1
ATOM 536 N N . ASP A 1 69 ? -3.929 -4.246 -10.537 1.00 75.56 69 ASP A N 1
ATOM 537 C CA . ASP A 1 69 ? -4.917 -3.386 -9.887 1.00 75.56 69 ASP A CA 1
ATOM 538 C C . ASP A 1 69 ? -5.311 -2.236 -10.820 1.00 75.56 69 ASP A C 1
ATOM 540 O O . ASP A 1 69 ? -4.814 -1.108 -10.726 1.00 75.56 69 ASP A O 1
ATOM 544 N N . TYR A 1 70 ? -6.175 -2.539 -11.791 1.00 77.00 70 TYR A N 1
ATOM 545 C CA . TYR A 1 70 ? -6.637 -1.539 -12.747 1.00 77.00 70 TYR A CA 1
ATOM 546 C C . TYR A 1 70 ? -7.335 -0.384 -12.023 1.00 77.00 70 TYR A C 1
ATOM 548 O O . TYR A 1 70 ? -8.308 -0.590 -11.298 1.00 77.00 70 TYR A O 1
ATOM 556 N N . LYS A 1 71 ? -6.845 0.844 -12.244 1.00 80.12 71 LYS A N 1
ATOM 557 C CA . LYS A 1 71 ? -7.321 2.061 -11.561 1.00 80.12 71 LYS A CA 1
ATOM 558 C C . LYS A 1 71 ? -7.271 1.976 -10.028 1.00 80.12 71 LYS A C 1
ATOM 560 O O . LYS A 1 71 ? -8.033 2.680 -9.372 1.00 80.12 71 LYS A O 1
ATOM 565 N N . GLU A 1 72 ? -6.403 1.133 -9.468 1.00 84.75 72 GLU A N 1
ATOM 566 C CA . GLU A 1 72 ? -6.173 1.053 -8.018 1.00 84.75 72 GLU A CA 1
ATOM 567 C C . GLU A 1 72 ? -7.435 0.664 -7.219 1.00 84.75 72 GLU A C 1
ATOM 569 O O . GLU A 1 72 ? -7.579 1.014 -6.046 1.00 84.75 72 GLU A O 1
ATOM 574 N N . GLN A 1 73 ? -8.392 -0.028 -7.846 1.00 85.19 73 GLN A N 1
ATOM 575 C CA . GLN A 1 73 ? -9.679 -0.361 -7.235 1.00 85.19 73 GLN A CA 1
ATOM 576 C C . GLN A 1 73 ? -9.528 -1.231 -5.983 1.00 85.19 73 GLN A C 1
ATOM 578 O O . GLN A 1 73 ? -10.253 -1.027 -5.002 1.00 85.19 73 GLN A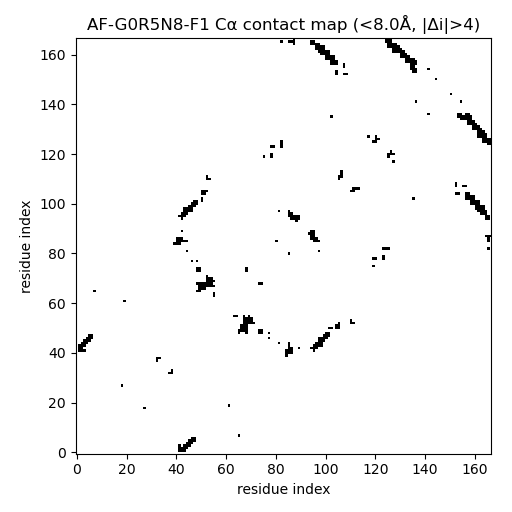 O 1
ATOM 583 N N . MET A 1 74 ? -8.602 -2.192 -5.991 1.00 86.75 74 MET A N 1
ATOM 584 C CA . MET A 1 74 ? -8.348 -3.068 -4.847 1.00 86.75 74 MET A CA 1
ATOM 585 C C . MET A 1 74 ? -7.639 -2.319 -3.725 1.00 86.75 74 MET A C 1
ATOM 587 O O . MET A 1 74 ? -8.036 -2.449 -2.561 1.00 86.75 74 MET A O 1
ATOM 591 N N . LEU A 1 75 ? -6.646 -1.495 -4.064 1.00 90.81 75 LEU A N 1
ATOM 592 C CA . LEU A 1 75 ? -5.983 -0.614 -3.114 1.00 90.81 75 LEU A CA 1
ATOM 593 C C . LEU A 1 75 ? -7.002 0.319 -2.444 1.00 90.81 75 LEU A C 1
ATOM 595 O O . LEU A 1 75 ? -7.125 0.302 -1.221 1.00 90.81 75 LEU A O 1
ATOM 599 N N . GLU A 1 76 ? -7.819 1.050 -3.209 1.00 92.25 76 GLU A N 1
ATOM 600 C CA . GLU A 1 76 ? -8.860 1.925 -2.651 1.00 92.25 76 GLU A CA 1
ATOM 601 C C . GLU A 1 76 ? -9.876 1.163 -1.786 1.00 92.25 76 GLU A C 1
ATOM 603 O O . GLU A 1 76 ? -10.315 1.657 -0.740 1.00 92.25 76 GLU A O 1
ATOM 608 N N . SER A 1 77 ? -10.244 -0.054 -2.192 1.00 89.31 77 SER A N 1
ATOM 609 C CA . SER A 1 77 ? -11.185 -0.894 -1.444 1.00 89.31 77 SER A CA 1
ATOM 610 C C . SER A 1 77 ? -10.633 -1.299 -0.079 1.00 89.31 77 SER A C 1
ATOM 612 O O . SER A 1 77 ? -11.388 -1.324 0.895 1.00 89.31 77 SER A O 1
ATOM 614 N N . CYS A 1 78 ? -9.325 -1.545 0.028 1.00 92.94 78 CYS A N 1
ATOM 615 C CA . CYS A 1 78 ? -8.667 -1.836 1.302 1.00 92.94 78 CYS A CA 1
ATOM 616 C C . CYS A 1 78 ? -8.766 -0.649 2.274 1.00 92.94 78 CYS A C 1
ATOM 618 O O . CYS A 1 78 ? -9.124 -0.838 3.437 1.00 92.94 78 CYS A O 1
ATOM 620 N N . PHE A 1 79 ? -8.534 0.579 1.799 1.00 95.50 79 PHE A N 1
ATOM 621 C CA . PHE A 1 79 ? -8.654 1.787 2.626 1.00 95.50 79 PHE A CA 1
ATOM 622 C C . PHE A 1 79 ? -10.098 2.055 3.048 1.00 95.50 79 PHE A C 1
ATOM 624 O O . PHE A 1 79 ? -10.362 2.347 4.216 1.00 95.50 79 PHE A O 1
ATOM 631 N N . ARG A 1 80 ? -11.055 1.886 2.129 1.00 92.94 80 ARG A N 1
ATOM 632 C CA . ARG A 1 80 ? -12.486 1.992 2.442 1.00 92.94 80 ARG A CA 1
ATOM 633 C C . ARG A 1 80 ? -12.908 0.964 3.492 1.00 92.94 80 ARG A C 1
ATOM 635 O O . ARG A 1 80 ? -13.624 1.302 4.434 1.00 92.94 80 ARG A O 1
ATOM 642 N N . PHE A 1 81 ? -12.445 -0.278 3.356 1.00 90.50 81 PHE A N 1
ATOM 643 C CA . PHE A 1 81 ? -12.713 -1.336 4.325 1.00 90.50 81 PHE A CA 1
ATOM 644 C C . PHE A 1 81 ? -12.108 -1.001 5.694 1.00 90.50 81 PHE A C 1
ATOM 646 O O . PHE A 1 81 ? -12.798 -1.100 6.708 1.00 90.50 81 PHE A O 1
ATOM 653 N N . ALA A 1 82 ? -10.860 -0.526 5.738 1.00 91.81 82 ALA A N 1
ATOM 654 C CA . ALA A 1 82 ? -10.218 -0.097 6.976 1.00 91.81 82 ALA A CA 1
ATOM 655 C C . ALA A 1 82 ? -10.978 1.058 7.649 1.00 91.81 82 ALA A C 1
ATOM 657 O O . ALA A 1 82 ? -11.277 0.988 8.839 1.00 91.81 82 ALA A O 1
ATOM 658 N N . GLN A 1 83 ? -11.394 2.075 6.894 1.00 93.06 83 GLN A N 1
ATOM 659 C CA . GLN A 1 83 ? -12.211 3.171 7.420 1.00 93.06 83 GLN A CA 1
ATOM 660 C C . GLN A 1 83 ? -13.520 2.663 8.049 1.00 93.06 83 GLN A C 1
ATOM 662 O O . GLN A 1 83 ? -13.921 3.110 9.128 1.00 93.06 83 GLN A O 1
ATOM 667 N N . GLN A 1 84 ? -14.200 1.729 7.382 1.00 89.44 84 GLN A N 1
ATOM 668 C CA . GLN A 1 84 ? -15.503 1.237 7.821 1.00 89.44 84 GLN A CA 1
ATOM 669 C C . GLN A 1 84 ? -15.415 0.243 8.977 1.00 89.44 84 GLN A C 1
ATOM 671 O O . GLN A 1 84 ? -16.269 0.285 9.863 1.00 89.44 84 GLN A O 1
ATOM 676 N N . TYR A 1 85 ? -14.416 -0.635 8.998 1.00 88.69 85 TYR A N 1
ATOM 677 C CA . TYR A 1 85 ? -14.410 -1.807 9.875 1.00 88.69 85 TYR A CA 1
ATOM 678 C C . TYR A 1 85 ? -13.262 -1.837 10.886 1.00 88.69 85 TYR A C 1
ATOM 680 O O . TYR A 1 85 ? -13.317 -2.648 11.808 1.00 88.69 85 TYR A O 1
ATOM 688 N N . LEU A 1 86 ? -12.267 -0.949 10.802 1.00 90.19 86 LEU A N 1
ATOM 689 C CA . LEU A 1 86 ? -11.225 -0.864 11.826 1.00 90.19 86 LEU A CA 1
ATOM 690 C C . LEU A 1 86 ? -11.764 -0.217 13.110 1.00 90.19 86 LEU A C 1
ATOM 692 O O . LEU A 1 86 ? -12.486 0.790 13.071 1.00 90.19 86 LEU A O 1
ATOM 696 N N . ASN A 1 87 ? -11.405 -0.801 14.254 1.00 88.50 87 ASN A N 1
ATOM 697 C CA . ASN A 1 87 ? -11.684 -0.230 15.565 1.00 88.50 87 ASN A CA 1
ATOM 698 C C . ASN A 1 87 ? -10.921 1.082 15.760 1.00 88.50 87 ASN A C 1
ATOM 700 O O . ASN A 1 87 ? -9.706 1.141 15.579 1.00 88.50 87 ASN A O 1
ATOM 704 N N . HIS A 1 88 ? -11.642 2.116 16.196 1.00 83.75 88 HIS A N 1
ATOM 705 C CA . HIS A 1 88 ? -11.032 3.344 16.712 1.00 83.75 88 HIS A CA 1
ATOM 706 C C . HIS A 1 88 ? -10.260 3.061 17.996 1.00 83.75 88 HIS A C 1
ATOM 708 O O . HIS A 1 88 ? -9.093 3.419 18.123 1.00 83.75 88 HIS A O 1
ATOM 714 N N . GLU A 1 89 ? -10.900 2.321 18.898 1.00 79.88 89 GLU A N 1
ATOM 715 C CA . GLU A 1 89 ? -10.338 1.892 20.166 1.00 79.88 89 GLU A CA 1
ATOM 716 C C . GLU A 1 89 ? -10.703 0.419 20.399 1.00 79.88 89 GLU A C 1
ATOM 718 O O . GLU A 1 89 ? -11.846 -0.004 20.225 1.00 79.88 89 GLU A O 1
ATOM 723 N N . THR A 1 90 ? -9.705 -0.396 20.710 1.00 69.38 90 THR A N 1
ATOM 724 C CA . THR A 1 90 ? -9.850 -1.825 21.008 1.00 69.38 90 THR A CA 1
ATOM 725 C C . THR A 1 90 ? -10.287 -2.015 22.462 1.00 69.38 90 THR A C 1
ATOM 727 O O . THR A 1 90 ? -10.132 -1.123 23.292 1.00 69.38 90 THR A O 1
ATOM 730 N N . LYS A 1 91 ? -10.718 -3.229 22.833 1.00 65.06 91 LYS A N 1
ATOM 731 C CA . LYS A 1 91 ? -11.093 -3.579 24.224 1.00 65.06 91 LYS A CA 1
ATOM 732 C C . LYS A 1 91 ? -9.985 -3.357 25.273 1.00 65.06 91 LYS A C 1
ATOM 734 O O . LYS A 1 91 ? -10.249 -3.477 26.462 1.00 65.06 91 LYS A O 1
ATOM 739 N N . LYS A 1 92 ? -8.741 -3.111 24.843 1.00 69.75 92 LYS A N 1
ATOM 740 C CA . LYS A 1 92 ? -7.575 -2.829 25.698 1.00 69.75 92 LYS A CA 1
ATOM 741 C C . LYS A 1 92 ? -7.119 -1.361 25.616 1.00 69.75 92 LYS A C 1
ATOM 743 O O . LYS A 1 92 ? -5.952 -1.096 25.890 1.00 69.75 92 LYS A O 1
ATOM 748 N N . ASN A 1 93 ? -7.980 -0.447 25.165 1.00 67.94 93 ASN A N 1
ATOM 749 C CA . ASN A 1 93 ? -7.681 0.975 24.934 1.00 67.94 93 ASN A CA 1
ATOM 750 C C . ASN A 1 93 ? -6.488 1.219 23.989 1.00 67.94 93 ASN A C 1
ATOM 752 O O . ASN A 1 93 ? -5.749 2.191 24.106 1.00 67.94 93 ASN A O 1
ATOM 756 N N . ARG A 1 94 ? -6.246 0.295 23.052 1.00 74.69 94 ARG A N 1
ATOM 757 C CA . ARG A 1 94 ? -5.267 0.479 21.963 1.00 74.69 94 ARG A CA 1
ATOM 758 C C . ARG A 1 94 ? -6.007 0.876 20.698 1.00 74.69 94 ARG A C 1
ATOM 760 O O . ARG A 1 94 ? -7.110 0.382 20.505 1.00 74.69 94 ARG A O 1
ATOM 767 N N . LYS A 1 95 ? -5.417 1.672 19.810 1.00 82.12 95 LYS A N 1
ATOM 768 C CA . LYS A 1 95 ? -6.006 1.917 18.484 1.00 82.12 95 LYS A CA 1
ATOM 769 C C . LYS A 1 95 ? -5.968 0.645 17.630 1.00 82.12 95 LYS A C 1
ATOM 771 O O . LYS A 1 95 ? -4.995 -0.110 17.704 1.00 82.12 95 LYS A O 1
ATOM 776 N N . GLY A 1 96 ? -7.007 0.406 16.829 1.00 89.56 96 GLY A N 1
ATOM 777 C CA . GLY A 1 96 ? -6.969 -0.643 15.811 1.00 89.56 96 GLY A CA 1
ATOM 778 C C . GLY A 1 96 ? -5.883 -0.347 14.775 1.00 89.56 96 GLY A C 1
ATOM 779 O O . GLY A 1 96 ? -5.587 0.822 14.510 1.00 89.56 96 GLY A O 1
ATOM 780 N N . LYS A 1 97 ? -5.276 -1.396 14.214 1.00 93.75 97 LYS A N 1
ATOM 781 C CA . LYS A 1 97 ? -4.180 -1.291 13.243 1.00 93.75 97 LYS A CA 1
ATOM 782 C C . LYS A 1 97 ? -4.575 -1.850 11.881 1.00 93.75 97 LYS A C 1
ATOM 784 O O . LYS A 1 97 ? -5.080 -2.965 11.778 1.00 93.75 97 LYS A O 1
ATOM 789 N N . PHE A 1 98 ? -4.293 -1.094 10.835 1.00 96.31 98 PHE A N 1
ATOM 790 C CA . PHE A 1 98 ? -4.310 -1.547 9.456 1.00 96.31 98 PHE A CA 1
ATOM 791 C C . PHE A 1 98 ? -2.862 -1.702 8.984 1.00 96.31 98 PHE A C 1
ATOM 793 O O . PHE A 1 98 ? -2.120 -0.728 8.915 1.00 96.31 98 PHE A O 1
ATOM 800 N N . LEU A 1 99 ? -2.456 -2.940 8.714 1.00 97.19 99 LEU A N 1
ATOM 801 C CA . LEU A 1 99 ? -1.149 -3.275 8.167 1.00 97.19 99 LEU A CA 1
ATOM 802 C C . LEU A 1 99 ? -1.272 -3.467 6.659 1.00 97.19 99 LEU A C 1
ATOM 804 O O . LEU A 1 99 ? -2.007 -4.346 6.200 1.00 97.19 99 LEU A O 1
ATOM 808 N N . LEU A 1 100 ? -0.540 -2.662 5.901 1.00 96.88 100 LEU A N 1
ATOM 809 C CA . LEU A 1 100 ? -0.527 -2.711 4.446 1.00 96.88 100 LEU A CA 1
ATOM 810 C C . LEU A 1 100 ? 0.883 -3.034 3.958 1.00 96.88 100 LEU A C 1
ATOM 812 O O . LEU A 1 100 ? 1.813 -2.275 4.210 1.00 96.88 100 LEU A O 1
ATOM 816 N N . ILE A 1 101 ? 1.033 -4.137 3.226 1.00 94.81 101 ILE A N 1
ATOM 817 C CA . ILE A 1 101 ? 2.247 -4.419 2.456 1.00 94.81 101 ILE A CA 1
ATOM 818 C C . ILE A 1 101 ? 2.029 -3.920 1.034 1.00 94.81 101 ILE A C 1
ATOM 820 O O . ILE A 1 101 ? 1.126 -4.383 0.338 1.00 94.81 101 ILE A O 1
ATOM 824 N N . TYR A 1 102 ? 2.877 -3.001 0.591 1.00 93.94 102 TYR A N 1
ATOM 825 C CA . TYR A 1 102 ? 2.812 -2.434 -0.749 1.00 93.94 102 TYR A CA 1
ATOM 826 C C . TYR A 1 102 ? 4.213 -2.234 -1.339 1.00 93.94 102 TYR A C 1
ATOM 828 O O . TYR A 1 102 ? 5.204 -2.705 -0.780 1.00 93.94 102 TYR A O 1
ATOM 836 N N . SER A 1 103 ? 4.316 -1.619 -2.515 1.00 92.75 103 SER A N 1
ATOM 837 C CA . SER A 1 103 ? 5.600 -1.331 -3.151 1.00 92.75 103 SER A CA 1
ATOM 838 C C . SER A 1 103 ? 5.529 -0.051 -3.964 1.00 92.75 103 SER A C 1
ATOM 840 O O . SER A 1 103 ? 4.535 0.199 -4.639 1.00 92.75 103 SER A O 1
ATOM 842 N N . ASP A 1 104 ? 6.628 0.695 -3.962 1.00 93.50 104 ASP A N 1
ATOM 843 C CA . ASP A 1 104 ? 6.837 1.885 -4.794 1.00 93.50 104 ASP A CA 1
ATOM 844 C C . ASP A 1 104 ? 7.077 1.553 -6.284 1.00 93.50 104 ASP A C 1
ATOM 846 O O . ASP A 1 104 ? 7.362 2.438 -7.087 1.00 93.50 104 ASP A O 1
ATOM 850 N N . ILE A 1 105 ? 6.991 0.278 -6.690 1.00 92.06 105 ILE A N 1
ATOM 851 C CA . ILE A 1 105 ? 7.305 -0.142 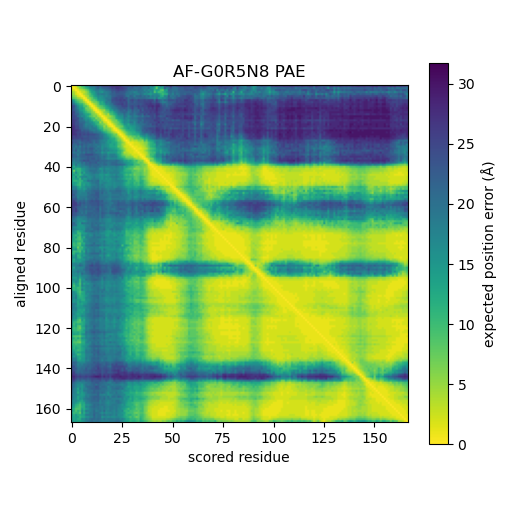-8.060 1.00 92.06 105 ILE A CA 1
ATOM 852 C C . ILE A 1 105 ? 6.441 0.547 -9.113 1.00 92.06 105 ILE A C 1
ATOM 854 O O . ILE A 1 105 ? 6.973 0.971 -10.134 1.00 92.06 105 ILE A O 1
ATOM 858 N N . SER A 1 106 ? 5.141 0.717 -8.874 1.00 90.19 106 SER A N 1
ATOM 859 C CA . SER A 1 106 ? 4.273 1.415 -9.829 1.00 90.19 106 SER A CA 1
ATOM 860 C C . SER A 1 106 ? 4.599 2.904 -9.928 1.00 90.19 106 SER A C 1
ATOM 862 O O . SER A 1 106 ? 4.525 3.472 -11.019 1.00 90.19 106 SER A O 1
ATOM 864 N N . GLU A 1 107 ? 5.046 3.523 -8.832 1.00 92.12 107 GLU A N 1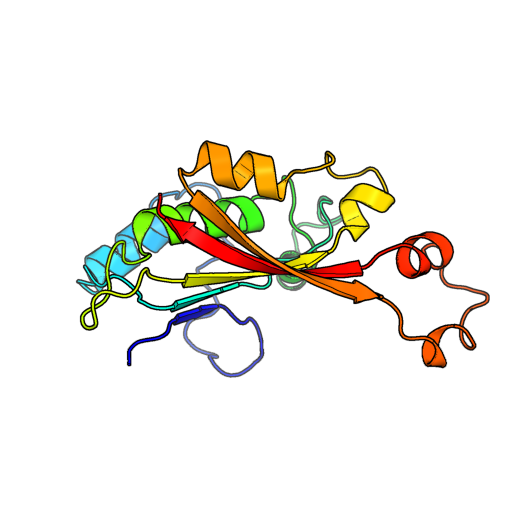
ATOM 865 C CA . GLU A 1 107 ? 5.550 4.898 -8.850 1.00 92.12 107 GLU A CA 1
ATOM 866 C C . GLU A 1 107 ? 6.863 4.994 -9.642 1.00 92.12 107 GLU A C 1
ATOM 868 O O . GLU A 1 107 ? 7.017 5.870 -10.491 1.00 92.12 107 GLU A O 1
ATOM 873 N N . ASN A 1 108 ? 7.788 4.054 -9.428 1.00 91.00 108 ASN A N 1
ATOM 874 C CA . ASN A 1 108 ? 9.090 4.028 -10.099 1.00 91.00 108 ASN A CA 1
ATOM 875 C C . ASN A 1 108 ? 8.999 3.675 -11.594 1.00 91.00 108 ASN A C 1
ATOM 877 O O . ASN A 1 108 ? 9.854 4.103 -12.368 1.00 91.00 108 ASN A O 1
ATOM 881 N N . ILE A 1 109 ? 7.978 2.918 -12.013 1.00 90.62 109 ILE A N 1
ATOM 882 C CA . ILE A 1 109 ? 7.649 2.695 -13.432 1.00 90.62 109 ILE A CA 1
ATOM 883 C C . ILE A 1 109 ? 6.976 3.943 -14.042 1.00 90.62 109 ILE A C 1
ATOM 885 O O . ILE A 1 109 ? 7.054 4.149 -15.251 1.00 90.62 109 ILE A O 1
ATOM 889 N N . GLY A 1 110 ? 6.339 4.790 -13.226 1.00 89.00 110 GLY A N 1
ATOM 890 C CA . GLY A 1 110 ? 5.615 5.984 -13.678 1.00 89.00 110 GLY A CA 1
ATOM 891 C C . GLY A 1 110 ? 4.150 5.734 -14.050 1.00 89.00 110 GLY A C 1
ATOM 892 O O . GLY A 1 110 ? 3.560 6.533 -14.771 1.00 89.00 110 GLY A O 1
ATOM 893 N N . ILE A 1 111 ? 3.558 4.635 -13.573 1.00 88.62 111 ILE A N 1
ATOM 894 C CA . ILE A 1 111 ? 2.147 4.265 -13.812 1.00 88.62 111 ILE A CA 1
ATOM 895 C C . ILE A 1 111 ? 1.233 4.564 -12.614 1.00 88.62 111 ILE A C 1
ATOM 897 O O . ILE A 1 111 ? 0.023 4.360 -12.691 1.00 88.62 111 ILE A O 1
ATOM 901 N N . GLN A 1 112 ? 1.802 5.046 -11.509 1.00 90.00 112 GLN A N 1
ATOM 902 C CA . GLN A 1 112 ? 1.093 5.502 -10.317 1.00 90.00 112 GLN A CA 1
ATOM 903 C C . GLN A 1 112 ? 1.656 6.855 -9.874 1.00 90.00 112 GLN A C 1
ATOM 905 O O . GLN A 1 112 ? 2.855 7.118 -9.997 1.00 90.00 112 GLN A O 1
ATOM 910 N N . GLN A 1 113 ? 0.780 7.725 -9.372 1.00 91.19 113 GLN A N 1
ATOM 911 C CA . GLN A 1 113 ? 1.180 9.009 -8.807 1.00 91.19 113 GLN A CA 1
ATOM 912 C C . GLN A 1 113 ? 1.994 8.796 -7.526 1.00 91.19 113 GLN A C 1
ATOM 914 O O . GLN A 1 113 ? 1.637 7.969 -6.692 1.00 91.19 113 GLN A O 1
ATOM 919 N N . LYS A 1 114 ? 3.059 9.585 -7.350 1.00 91.94 114 LYS A N 1
ATOM 920 C CA . LYS A 1 114 ? 3.858 9.572 -6.120 1.00 91.94 114 LYS A CA 1
ATOM 921 C C . LYS A 1 114 ? 3.020 9.945 -4.903 1.00 91.94 114 LYS A C 1
ATOM 923 O O . LYS A 1 114 ? 2.302 10.945 -4.944 1.00 91.94 114 LYS A O 1
ATOM 928 N N . GLY A 1 115 ? 3.194 9.203 -3.816 1.00 92.69 115 GLY A N 1
ATOM 929 C CA . GLY A 1 115 ? 2.527 9.488 -2.547 1.00 92.69 115 GLY A CA 1
ATOM 930 C C . GLY A 1 115 ? 1.061 9.050 -2.531 1.00 92.69 115 GLY A C 1
ATOM 931 O O . GLY A 1 115 ? 0.223 9.659 -1.859 1.00 92.69 115 GLY A O 1
ATOM 932 N N . LYS A 1 116 ? 0.719 8.018 -3.316 1.00 94.69 116 LYS A N 1
ATOM 933 C CA . LYS A 1 116 ? -0.662 7.531 -3.424 1.00 94.69 116 LYS A CA 1
ATOM 934 C C . LYS A 1 116 ? -1.203 7.041 -2.080 1.00 94.69 116 LYS A C 1
ATOM 936 O O . LYS A 1 116 ? -2.378 7.231 -1.770 1.00 94.69 116 LYS A O 1
ATOM 941 N N . ILE A 1 117 ? -0.360 6.400 -1.274 1.00 96.19 117 ILE A N 1
ATOM 942 C CA . ILE A 1 117 ? -0.744 5.855 0.034 1.00 96.19 117 ILE A CA 1
ATOM 943 C C . ILE A 1 117 ? -1.122 6.979 1.005 1.00 96.19 117 ILE A C 1
ATOM 945 O O . ILE A 1 117 ? -2.124 6.875 1.717 1.00 96.19 117 ILE A O 1
ATOM 949 N N . GLU A 1 118 ? -0.370 8.073 0.996 1.00 96.81 118 GLU A N 1
ATOM 950 C CA . GLU A 1 118 ? -0.614 9.280 1.777 1.00 96.81 118 GLU A CA 1
ATOM 951 C C . GLU A 1 118 ? -1.915 9.963 1.340 1.00 96.81 118 GLU A C 1
ATOM 953 O O . GLU A 1 118 ? -2.744 10.308 2.186 1.00 96.81 118 GLU A O 1
ATOM 958 N N . GLU A 1 119 ? -2.143 10.087 0.028 1.00 97.06 119 GLU A N 1
ATOM 959 C CA . GLU A 1 119 ? -3.396 10.611 -0.531 1.00 97.06 119 GLU A CA 1
ATOM 960 C C . GLU A 1 119 ? -4.606 9.791 -0.054 1.00 97.06 119 GLU A C 1
ATOM 962 O O . GLU A 1 119 ? -5.605 10.346 0.413 1.00 97.06 119 GLU A O 1
ATOM 967 N N . LEU A 1 120 ? -4.510 8.459 -0.114 1.00 96.81 120 LEU A N 1
ATOM 968 C CA . LEU A 1 120 ? -5.574 7.565 0.339 1.00 96.81 120 LEU A CA 1
ATOM 969 C C . LEU A 1 120 ? -5.793 7.652 1.853 1.00 96.81 120 LEU A C 1
ATOM 971 O O . LEU A 1 120 ? -6.940 7.631 2.301 1.00 96.81 120 LEU A O 1
ATOM 975 N N . CYS A 1 121 ? -4.734 7.804 2.651 1.00 97.25 121 CYS A N 1
ATOM 976 C CA . CYS A 1 121 ? -4.874 8.035 4.088 1.00 97.25 121 CYS A CA 1
ATOM 977 C C . CYS A 1 121 ? -5.710 9.292 4.367 1.00 97.25 121 CYS A C 1
ATOM 979 O O . CYS A 1 121 ? -6.695 9.219 5.104 1.00 97.25 121 CYS A O 1
ATOM 981 N N . ILE A 1 122 ? -5.389 10.410 3.707 1.00 96.94 122 ILE A N 1
ATOM 982 C CA . ILE A 1 122 ? -6.138 11.670 3.833 1.00 96.94 122 ILE A CA 1
ATOM 983 C C . ILE A 1 122 ? -7.597 11.472 3.400 1.00 96.94 122 ILE A C 1
ATOM 985 O O . ILE A 1 122 ? -8.518 11.791 4.156 1.00 96.94 122 ILE A O 1
ATOM 989 N N . LYS A 1 123 ? -7.817 10.884 2.216 1.00 97.00 123 LYS A N 1
ATOM 990 C CA . LYS A 1 123 ? -9.151 10.624 1.644 1.00 97.00 123 LYS A CA 1
ATOM 991 C C . LYS A 1 123 ? -10.042 9.811 2.586 1.00 97.00 123 LYS A C 1
ATOM 993 O O . LYS A 1 123 ? -11.239 10.080 2.686 1.00 97.00 123 LYS A O 1
ATOM 998 N N . PHE A 1 124 ? -9.474 8.826 3.281 1.00 96.00 124 PHE A N 1
ATOM 999 C CA . PHE A 1 124 ? -10.221 7.890 4.123 1.00 96.00 124 PHE A CA 1
ATOM 1000 C C . PHE A 1 124 ? -10.124 8.171 5.632 1.00 96.00 124 PHE A C 1
ATOM 1002 O O . PHE A 1 124 ? -10.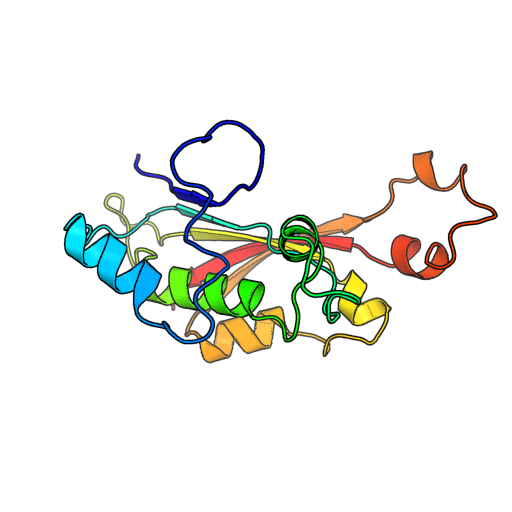623 7.368 6.423 1.00 96.00 124 PHE A O 1
ATOM 1009 N N . GLN A 1 125 ? -9.586 9.328 6.040 1.00 95.62 125 GLN A N 1
ATOM 1010 C CA . GLN A 1 125 ? -9.423 9.72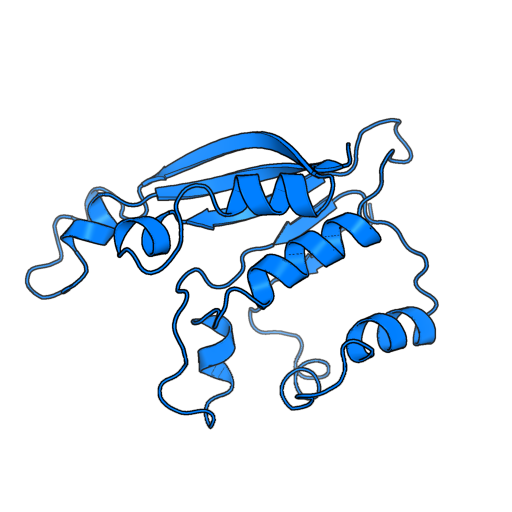1 7.453 1.00 95.62 125 GLN A CA 1
ATOM 1011 C C . GLN A 1 125 ? -8.612 8.694 8.261 1.00 95.62 125 GLN A C 1
ATOM 1013 O O . GLN A 1 125 ? -8.961 8.303 9.380 1.00 95.62 125 GLN A O 1
ATOM 1018 N N . LEU A 1 126 ? -7.532 8.227 7.647 1.00 95.62 126 LEU A N 1
ATOM 1019 C CA . LEU A 1 126 ? -6.541 7.344 8.235 1.00 95.62 126 LEU A CA 1
ATOM 1020 C C . LEU A 1 126 ? -5.210 8.091 8.356 1.00 95.62 126 LEU A C 1
ATOM 1022 O O . LEU A 1 126 ? -4.982 9.098 7.688 1.00 95.62 126 LEU A O 1
ATOM 1026 N N . VAL A 1 127 ? -4.320 7.593 9.205 1.00 96.38 127 VAL A N 1
ATOM 1027 C CA . VAL A 1 127 ? -2.989 8.165 9.410 1.00 96.38 127 VAL A CA 1
ATOM 1028 C C . VAL A 1 127 ? -1.946 7.060 9.453 1.00 96.38 127 VAL A C 1
ATOM 1030 O O . VAL A 1 127 ? -2.137 6.052 10.134 1.00 96.38 127 VAL A O 1
ATOM 1033 N N . ILE A 1 128 ? -0.848 7.251 8.724 1.00 97.25 128 ILE A N 1
ATOM 1034 C CA . ILE A 1 128 ? 0.329 6.383 8.798 1.00 97.25 128 ILE A CA 1
ATOM 1035 C C . ILE A 1 128 ? 1.027 6.672 10.127 1.00 97.25 128 ILE A C 1
ATOM 1037 O O . ILE A 1 128 ? 1.378 7.815 10.413 1.00 97.25 128 ILE A O 1
ATOM 1041 N N . THR A 1 129 ? 1.211 5.648 10.951 1.00 96.62 129 THR A N 1
ATOM 1042 C CA . THR A 1 129 ? 1.874 5.753 12.259 1.00 96.62 129 THR A CA 1
ATOM 1043 C C . THR A 1 129 ? 3.273 5.161 12.253 1.00 96.62 129 THR A C 1
ATOM 1045 O O . THR A 1 129 ? 4.116 5.586 13.039 1.00 96.62 129 THR A O 1
ATOM 1048 N N . SER A 1 130 ? 3.536 4.208 11.359 1.00 97.06 130 SER A N 1
ATOM 1049 C CA . SER A 1 130 ? 4.866 3.652 11.129 1.00 97.06 130 SER A CA 1
ATOM 1050 C C . SER A 1 130 ? 5.019 3.201 9.681 1.00 97.06 130 SER A C 1
ATOM 1052 O O . SER A 1 130 ? 4.044 2.827 9.025 1.00 97.06 130 SER A O 1
ATOM 1054 N N . GLN A 1 131 ? 6.258 3.216 9.200 1.00 97.12 131 GLN A N 1
ATOM 1055 C CA . GLN A 1 131 ? 6.635 2.734 7.883 1.00 97.12 131 GLN A CA 1
ATOM 1056 C C . GLN A 1 131 ? 7.993 2.036 7.961 1.00 97.12 131 GLN A C 1
ATOM 1058 O O . GLN A 1 131 ? 8.965 2.611 8.448 1.00 97.12 131 GLN A O 1
ATOM 1063 N N . GLU A 1 132 ? 8.072 0.825 7.419 1.00 97.06 132 GLU A N 1
ATOM 1064 C CA . GLU A 1 132 ? 9.323 0.084 7.254 1.00 97.06 132 GLU A CA 1
ATOM 1065 C C . GLU A 1 132 ? 9.493 -0.321 5.790 1.00 97.06 132 GLU A C 1
ATOM 1067 O O . GLU A 1 132 ? 8.561 -0.821 5.163 1.00 97.06 132 GLU A O 1
ATOM 1072 N N . SER A 1 133 ? 10.682 -0.115 5.225 1.00 95.94 133 SER A N 1
ATOM 1073 C CA . SER A 1 133 ? 10.967 -0.407 3.817 1.00 95.94 133 SER A CA 1
ATOM 1074 C C . SER A 1 133 ? 12.135 -1.372 3.664 1.00 95.94 133 SER A C 1
ATOM 1076 O O . SER A 1 133 ? 13.163 -1.219 4.322 1.00 95.94 133 SER A O 1
ATOM 1078 N N . MET A 1 134 ? 12.012 -2.309 2.728 1.00 94.06 134 MET A N 1
ATOM 1079 C CA . MET A 1 134 ? 13.077 -3.223 2.314 1.00 94.06 134 MET A CA 1
ATOM 1080 C C . MET A 1 134 ? 13.218 -3.218 0.792 1.00 94.06 134 MET A C 1
ATOM 1082 O O . MET A 1 134 ? 12.222 -3.064 0.087 1.00 94.06 134 MET A O 1
ATOM 1086 N N . LYS A 1 135 ? 14.428 -3.448 0.268 1.00 92.38 135 LYS A N 1
ATOM 1087 C CA . LYS A 1 135 ? 14.632 -3.570 -1.185 1.00 92.38 135 LYS A CA 1
ATOM 1088 C C . LYS A 1 135 ? 13.740 -4.670 -1.764 1.00 92.38 135 LYS A C 1
ATOM 1090 O O . LYS A 1 135 ? 13.661 -5.766 -1.209 1.00 92.38 135 LYS A O 1
ATOM 1095 N N . LEU A 1 136 ? 13.110 -4.396 -2.907 1.00 88.06 136 LEU A N 1
ATOM 1096 C CA . LEU A 1 136 ? 12.247 -5.359 -3.596 1.00 88.06 136 LEU A CA 1
ATOM 1097 C C . LEU A 1 136 ? 13.037 -6.568 -4.115 1.00 88.06 136 LEU A C 1
ATOM 1099 O O . LEU A 1 136 ? 12.546 -7.695 -4.088 1.00 88.06 136 LEU A O 1
ATOM 1103 N N . ILE A 1 137 ? 14.259 -6.326 -4.587 1.00 86.06 137 ILE A N 1
ATOM 1104 C CA . ILE A 1 137 ? 15.201 -7.361 -5.004 1.00 86.06 137 ILE A CA 1
ATOM 1105 C C . ILE A 1 137 ? 16.302 -7.473 -3.950 1.00 86.06 137 ILE A C 1
ATOM 1107 O O . ILE A 1 137 ? 16.903 -6.477 -3.548 1.00 86.06 137 ILE A O 1
ATOM 1111 N N . SER A 1 138 ? 16.584 -8.703 -3.521 1.00 79.62 138 SER A N 1
ATOM 1112 C CA . SER A 1 138 ? 17.704 -8.983 -2.614 1.00 79.62 138 SER A CA 1
ATOM 1113 C C . SER A 1 138 ? 19.045 -8.937 -3.345 1.00 79.62 138 SER A C 1
ATOM 1115 O O . SER A 1 138 ? 19.125 -9.273 -4.527 1.00 79.62 138 SER A O 1
ATOM 1117 N N . ASP A 1 139 ? 20.131 -8.630 -2.634 1.00 74.81 139 ASP A N 1
ATOM 1118 C CA . ASP A 1 139 ? 21.457 -8.528 -3.258 1.00 74.81 139 ASP A CA 1
ATOM 1119 C C . ASP A 1 139 ? 21.906 -9.852 -3.926 1.00 74.81 139 ASP A C 1
ATOM 1121 O O . ASP A 1 139 ? 22.632 -9.847 -4.917 1.00 74.81 139 ASP A O 1
ATOM 1125 N N . LYS A 1 140 ? 21.386 -11.003 -3.468 1.00 68.75 140 LYS A N 1
ATOM 1126 C CA . LYS A 1 140 ? 21.613 -12.327 -4.084 1.00 68.75 140 LYS A CA 1
ATOM 1127 C C . LYS A 1 140 ? 20.975 -12.476 -5.473 1.00 68.75 140 LYS A C 1
ATOM 1129 O O . LYS A 1 140 ? 21.449 -13.264 -6.284 1.00 68.75 140 LYS A O 1
ATOM 1134 N N . GLN A 1 141 ? 19.900 -11.740 -5.748 1.00 67.88 141 GLN A N 1
ATOM 1135 C CA . GLN A 1 141 ? 19.172 -11.766 -7.021 1.00 67.88 141 GLN A CA 1
ATOM 1136 C C . GLN A 1 141 ? 19.739 -10.776 -8.053 1.00 67.88 141 GLN A C 1
ATOM 1138 O O . GLN A 1 141 ? 19.370 -10.864 -9.221 1.00 67.88 141 GLN A O 1
ATOM 1143 N N . LEU A 1 142 ? 20.656 -9.881 -7.660 1.00 63.78 142 LEU A N 1
ATOM 1144 C CA . LEU A 1 142 ? 21.351 -8.963 -8.578 1.00 63.78 142 LEU A CA 1
ATOM 1145 C C . LEU A 1 142 ? 22.262 -9.700 -9.574 1.00 63.78 142 LEU A C 1
ATOM 1147 O O . LEU A 1 142 ? 22.510 -9.204 -10.666 1.00 63.78 142 LEU A O 1
ATOM 1151 N N . ILE A 1 143 ? 22.743 -10.893 -9.207 1.00 63.41 143 ILE A N 1
ATOM 1152 C CA . ILE A 1 143 ? 23.692 -11.696 -9.999 1.00 63.41 143 ILE A CA 1
ATOM 1153 C C . ILE A 1 143 ? 22.988 -12.400 -11.179 1.00 63.41 143 ILE A C 1
ATOM 1155 O O . ILE A 1 143 ? 23.609 -12.737 -12.185 1.00 63.41 143 ILE A O 1
ATOM 1159 N N . LEU A 1 144 ? 21.669 -12.586 -11.090 1.00 59.38 144 LEU A N 1
ATOM 1160 C CA . LEU A 1 144 ? 20.841 -13.218 -12.111 1.00 59.38 144 LEU A CA 1
ATOM 1161 C C . LEU A 1 144 ? 19.989 -12.141 -12.779 1.00 59.38 144 LEU A C 1
ATOM 1163 O O . LEU A 1 144 ? 18.891 -11.925 -12.283 1.00 59.38 144 LEU A O 1
ATOM 1167 N N . LYS A 1 145 ? 20.446 -11.477 -13.857 1.00 63.59 145 LYS A N 1
ATOM 1168 C CA . LYS A 1 145 ? 19.563 -10.834 -14.867 1.00 63.59 145 LYS A CA 1
ATOM 1169 C C . LYS A 1 145 ? 20.321 -10.081 -15.964 1.00 63.59 145 LYS A C 1
ATOM 1171 O O . LYS A 1 145 ? 20.753 -8.953 -15.780 1.00 63.59 145 LYS A O 1
ATOM 1176 N N . LYS A 1 146 ? 20.370 -10.679 -17.157 1.00 57.91 146 LYS A N 1
ATOM 1177 C CA . LYS A 1 146 ? 20.650 -9.965 -18.418 1.00 57.91 146 LYS A CA 1
ATOM 1178 C C . LYS A 1 146 ? 19.382 -9.699 -19.253 1.00 57.91 146 LYS A C 1
ATOM 1180 O O . LYS A 1 146 ? 19.446 -8.925 -20.195 1.00 57.91 146 LYS A O 1
ATOM 1185 N N . ASN A 1 147 ? 18.238 -10.303 -18.887 1.00 72.19 147 ASN A N 1
ATOM 1186 C CA . ASN A 1 147 ? 17.030 -10.370 -19.731 1.00 72.19 147 ASN A CA 1
ATOM 1187 C C . ASN A 1 147 ? 15.724 -9.881 -19.055 1.00 72.19 147 ASN A C 1
ATOM 1189 O O . ASN A 1 147 ? 14.652 -10.095 -19.610 1.00 72.19 147 ASN A O 1
ATOM 1193 N N . ASP A 1 148 ? 15.762 -9.277 -17.859 1.00 80.88 148 ASP A N 1
ATOM 1194 C CA . ASP A 1 148 ? 14.549 -8.711 -17.232 1.00 80.88 148 ASP A CA 1
ATOM 1195 C C . ASP A 1 148 ? 14.423 -7.228 -17.613 1.00 80.88 148 ASP A C 1
ATOM 1197 O O . ASP A 1 148 ? 15.233 -6.426 -17.145 1.00 80.88 148 ASP A O 1
ATOM 1201 N N . PRO A 1 149 ? 13.423 -6.840 -18.425 1.00 82.38 149 PRO A N 1
ATOM 1202 C CA . PRO A 1 149 ? 13.276 -5.463 -18.899 1.00 82.38 149 PRO A CA 1
ATOM 1203 C C . PRO A 1 149 ? 12.964 -4.470 -17.771 1.00 82.38 149 PRO A C 1
ATOM 1205 O O . PRO A 1 149 ? 13.131 -3.269 -17.945 1.00 82.38 149 PRO A O 1
ATOM 1208 N N . LEU A 1 150 ? 12.526 -4.957 -16.606 1.00 85.56 150 LEU A N 1
ATOM 1209 C CA . LEU A 1 150 ? 12.228 -4.131 -15.437 1.00 85.56 150 LEU A CA 1
ATOM 1210 C C . LEU A 1 150 ? 13.339 -4.190 -14.382 1.00 85.56 150 LEU A C 1
ATOM 1212 O O . LEU A 1 150 ? 13.113 -3.773 -13.247 1.00 85.56 150 LEU A O 1
ATOM 1216 N N . PHE A 1 151 ? 14.518 -4.734 -14.705 1.00 86.69 151 PHE A N 1
ATOM 1217 C CA . PHE A 1 151 ? 15.586 -4.938 -13.724 1.00 86.69 151 PHE A CA 1
ATOM 1218 C C . PHE A 1 151 ? 15.992 -3.645 -13.017 1.00 86.69 151 PHE A C 1
ATOM 1220 O O . PHE A 1 151 ? 15.957 -3.596 -11.788 1.00 86.69 151 PHE A O 1
ATOM 1227 N N . ASP A 1 152 ? 16.295 -2.592 -13.778 1.00 87.38 152 ASP A N 1
ATOM 1228 C CA . ASP A 1 152 ? 16.751 -1.312 -13.226 1.00 87.38 152 ASP A CA 1
ATOM 1229 C C . ASP A 1 152 ? 15.714 -0.686 -12.293 1.00 87.38 152 ASP A C 1
ATOM 1231 O O . ASP A 1 152 ? 16.059 -0.095 -11.270 1.00 87.38 152 ASP A O 1
ATOM 1235 N N . ILE A 1 153 ? 14.433 -0.849 -12.629 1.00 89.62 153 ILE A N 1
ATOM 1236 C CA . ILE A 1 153 ? 13.323 -0.325 -11.837 1.00 89.62 153 ILE A CA 1
ATOM 1237 C C . ILE A 1 153 ? 13.163 -1.144 -10.558 1.00 89.62 153 ILE A C 1
ATOM 1239 O O . ILE A 1 153 ? 13.150 -0.590 -9.462 1.00 89.62 153 ILE A O 1
ATOM 1243 N N . LYS A 1 154 ? 13.141 -2.476 -10.670 1.00 88.62 154 LYS A N 1
ATOM 1244 C CA . LYS A 1 154 ? 13.032 -3.368 -9.511 1.00 88.62 154 LYS A CA 1
ATOM 1245 C C . LYS A 1 154 ? 14.212 -3.220 -8.540 1.00 88.62 154 LYS A C 1
ATOM 1247 O O . LYS A 1 154 ? 14.019 -3.418 -7.346 1.00 88.62 154 LYS A O 1
ATOM 1252 N N . CYS A 1 155 ? 15.406 -2.860 -9.023 1.00 88.06 155 CYS A N 1
ATOM 1253 C CA . CYS A 1 155 ? 16.578 -2.589 -8.179 1.00 88.06 155 CYS A CA 1
ATOM 1254 C C . CYS A 1 155 ? 16.467 -1.285 -7.379 1.00 88.06 155 CYS A C 1
ATOM 1256 O O . CYS A 1 155 ? 17.082 -1.168 -6.321 1.00 88.06 155 CYS A O 1
ATOM 1258 N N . LYS A 1 156 ? 15.708 -0.307 -7.884 1.00 90.12 156 LYS A N 1
ATOM 1259 C CA . LYS A 1 156 ? 15.455 0.978 -7.213 1.00 90.12 156 LYS A CA 1
ATOM 1260 C C . LYS A 1 156 ? 14.197 0.953 -6.342 1.00 90.12 156 LYS A C 1
ATOM 1262 O O . LYS A 1 156 ? 13.989 1.874 -5.561 1.00 90.12 156 LYS A O 1
ATOM 1267 N N . SER A 1 157 ? 13.382 -0.089 -6.481 1.00 92.81 157 SER A N 1
ATOM 1268 C CA . SER A 1 157 ? 12.127 -0.257 -5.762 1.00 92.81 157 SER A CA 1
ATOM 1269 C C . SER A 1 157 ? 12.254 -0.961 -4.422 1.00 92.81 157 SER A C 1
ATOM 1271 O O . SER A 1 157 ? 13.106 -1.828 -4.216 1.00 92.81 157 SER A O 1
ATOM 1273 N N . ASN A 1 158 ? 11.312 -0.646 -3.541 1.00 95.00 158 ASN A N 1
ATOM 1274 C CA . ASN A 1 158 ? 11.163 -1.217 -2.217 1.00 95.00 158 ASN A CA 1
ATOM 1275 C C . ASN A 1 158 ? 9.790 -1.871 -2.039 1.00 95.00 158 ASN A C 1
ATOM 1277 O O . ASN A 1 158 ? 8.786 -1.463 -2.627 1.00 95.00 158 ASN A O 1
ATOM 1281 N N . VAL A 1 159 ? 9.749 -2.896 -1.192 1.00 93.88 159 VAL A N 1
ATOM 1282 C CA . VAL A 1 159 ? 8.528 -3.339 -0.517 1.00 93.88 159 VAL A CA 1
ATOM 1283 C C . VAL A 1 159 ? 8.428 -2.557 0.781 1.00 93.88 159 VAL A C 1
ATOM 1285 O O . VAL A 1 159 ? 9.405 -2.450 1.522 1.00 93.88 159 VAL A O 1
ATOM 1288 N N . ILE A 1 160 ? 7.251 -2.011 1.049 1.00 96.38 160 ILE A N 1
ATOM 1289 C CA . ILE A 1 160 ? 7.003 -1.115 2.170 1.00 96.38 160 ILE A CA 1
ATOM 1290 C C . ILE A 1 160 ? 5.868 -1.700 3.007 1.00 96.38 160 ILE A C 1
ATOM 1292 O O . ILE A 1 160 ? 4.811 -2.047 2.476 1.00 96.38 160 ILE A O 1
ATOM 1296 N N . LEU A 1 161 ? 6.103 -1.836 4.308 1.00 97.38 161 LEU A N 1
ATOM 1297 C CA . LEU A 1 161 ? 5.092 -2.139 5.309 1.00 97.38 161 LEU A CA 1
ATOM 1298 C C . LEU A 1 161 ? 4.636 -0.825 5.942 1.00 97.38 161 LEU A C 1
ATOM 1300 O O . LEU A 1 161 ? 5.430 -0.134 6.577 1.00 97.38 161 LEU A O 1
ATOM 1304 N N . TYR A 1 162 ? 3.355 -0.514 5.799 1.00 97.69 162 TYR A N 1
ATOM 1305 C CA . TYR A 1 162 ? 2.710 0.613 6.458 1.00 97.69 162 TYR A CA 1
ATOM 1306 C C . TYR A 1 162 ? 1.897 0.121 7.652 1.00 97.69 162 TYR A C 1
ATOM 1308 O O . TYR A 1 162 ? 1.092 -0.806 7.525 1.00 97.69 162 TYR A O 1
ATOM 1316 N N . GLU A 1 163 ? 2.068 0.779 8.795 1.00 97.25 163 GLU A N 1
ATOM 1317 C CA . GLU A 1 163 ? 1.123 0.725 9.906 1.00 97.25 163 GLU A CA 1
ATOM 1318 C C . GLU A 1 163 ? 0.237 1.968 9.853 1.00 97.25 163 GLU A C 1
ATOM 1320 O O . GLU A 1 163 ? 0.724 3.098 9.853 1.00 97.25 163 GLU A O 1
ATOM 1325 N N . ILE A 1 164 ? -1.071 1.746 9.776 1.00 97.31 164 ILE A N 1
ATOM 1326 C CA . ILE A 1 164 ? -2.071 2.785 9.568 1.00 97.31 164 ILE A CA 1
ATOM 1327 C C . ILE A 1 164 ? -3.141 2.671 10.656 1.00 97.31 164 ILE A C 1
ATOM 1329 O O . ILE A 1 164 ? -3.627 1.583 10.971 1.00 97.31 164 ILE A O 1
ATOM 1333 N N . ASN A 1 165 ? -3.550 3.799 11.225 1.00 95.00 165 ASN A N 1
ATOM 1334 C CA . ASN A 1 165 ? -4.605 3.874 12.231 1.00 95.00 165 ASN A CA 1
ATOM 1335 C C . ASN A 1 165 ? -5.730 4.793 11.756 1.00 95.00 165 ASN A C 1
ATOM 1337 O O . ASN A 1 165 ? -5.542 5.627 10.872 1.00 95.00 165 ASN A O 1
ATOM 1341 N N . ARG A 1 166 ? -6.907 4.671 12.374 1.00 90.62 166 ARG A N 1
ATOM 1342 C CA . ARG A 1 166 ? -7.935 5.709 12.247 1.00 90.62 166 ARG A CA 1
ATOM 1343 C C . ARG A 1 166 ? -7.534 6.946 13.051 1.00 90.62 166 ARG A C 1
ATOM 1345 O O . ARG A 1 166 ? -6.927 6.819 14.124 1.00 90.62 166 ARG A O 1
ATOM 1352 N N . ILE A 1 167 ? -7.866 8.112 12.497 1.00 85.94 167 ILE A N 1
ATOM 1353 C CA . ILE A 1 167 ? -7.748 9.404 13.183 1.00 85.94 167 ILE A CA 1
ATOM 1354 C C . ILE A 1 167 ? -8.739 9.436 14.343 1.00 85.94 167 ILE A C 1
ATOM 1356 O O . ILE A 1 167 ? -9.942 9.193 14.084 1.00 85.94 167 ILE A O 1
#

pLDDT: mean 74.43, std 21.82, range [28.67, 97.69]

Solvent-accessible surface area (backbone atoms only — not comparable to full-atom values): 9958 Å² total; per-residue (Å²): 136,69,72,53,79,63,71,97,75,92,84,60,92,86,77,75,86,74,83,86,78,65,94,78,52,94,48,54,69,58,48,48,36,59,73,72,63,58,84,68,62,26,48,36,42,43,43,62,55,48,56,38,54,40,73,72,94,59,93,85,50,82,68,49,63,69,52,29,18,48,87,41,51,59,56,53,47,51,48,53,46,45,57,73,31,45,23,68,60,31,101,80,79,40,68,11,39,38,38,37,44,46,46,50,47,24,41,70,74,65,66,39,68,81,63,52,69,60,53,49,24,61,77,48,54,35,41,79,78,46,76,48,76,42,66,60,54,53,82,81,54,68,81,68,70,96,81,56,95,55,48,74,50,43,69,74,18,32,37,33,43,37,35,31,28,64,113

Organism: Ichthyophthirius multifiliis (NCBI:txid5932)